Protein AF-A0A496Z6X9-F1 (afdb_monomer_lite)

Foldseek 3Di:
DPPPVVPQDPADFDAPVQQDLVLWDKDFDPCAPVDWDKDKDKAQAAWAAALPRRDIDGDIDIDIDTAHTTDTDVVSVVVSRVSRHRHHDDPVGVNVVVVVSCCVNGVD

Radius of gyration: 16.94 Å; chains: 1; bounding box: 40×27×52 Å

Sequence (108 aa):
MLPEDEYKVKYQAESPDIVDSAQLDPIDYHYAGRRDVDIVIRQPEFTSVCPMTGLPDFGRITIKYRPDKKIVELKSLKYYLMQYRNVGIYYEHVVNRILEDLVAALSP

Structure (mmCIF, N/CA/C/O backbone):
data_AF-A0A496Z6X9-F1
#
_entry.id   AF-A0A496Z6X9-F1
#
loop_
_atom_site.group_PDB
_atom_site.id
_atom_site.type_symbol
_atom_site.label_atom_id
_atom_site.label_alt_id
_atom_site.label_comp_id
_atom_site.label_asym_id
_atom_site.label_entity_id
_atom_site.label_seq_id
_atom_site.pdbx_PDB_ins_code
_atom_site.Cartn_x
_atom_site.Cartn_y
_atom_site.Cartn_z
_atom_site.occupancy
_a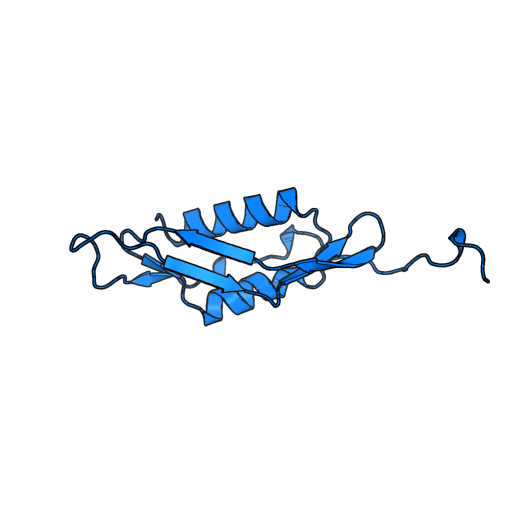tom_site.B_iso_or_equiv
_atom_site.auth_seq_id
_atom_site.auth_comp_id
_atom_site.auth_asym_id
_atom_site.auth_atom_id
_atom_site.pdbx_PDB_model_num
ATOM 1 N N . MET A 1 1 ? 22.832 15.975 -30.479 1.00 55.41 1 MET A N 1
ATOM 2 C CA . MET A 1 1 ? 21.749 15.324 -29.718 1.00 55.41 1 MET A CA 1
ATOM 3 C C . MET A 1 1 ? 21.786 13.865 -30.123 1.00 55.41 1 MET A C 1
ATOM 5 O O . MET A 1 1 ? 21.771 13.616 -31.322 1.00 55.41 1 MET A O 1
ATOM 9 N N . LEU A 1 2 ? 22.015 12.947 -29.182 1.00 55.56 2 LEU A N 1
ATOM 10 C CA . LEU A 1 2 ? 22.023 11.515 -29.498 1.00 55.56 2 LEU A CA 1
ATOM 11 C C . LEU A 1 2 ? 20.593 11.089 -29.885 1.00 55.56 2 LEU A C 1
ATOM 13 O O . LEU A 1 2 ? 19.647 11.686 -29.364 1.00 55.56 2 LEU A O 1
ATOM 17 N N . PRO A 1 3 ? 20.420 10.142 -30.820 1.00 64.19 3 PRO A N 1
ATOM 18 C CA . PRO A 1 3 ? 19.098 9.651 -31.203 1.00 64.19 3 PRO A CA 1
ATOM 19 C C . PRO A 1 3 ? 18.369 9.040 -29.993 1.00 64.19 3 PRO A C 1
ATOM 21 O O . PRO A 1 3 ? 18.985 8.361 -29.174 1.00 64.19 3 PRO A O 1
ATOM 24 N N . GLU A 1 4 ? 17.057 9.283 -29.877 1.00 58.88 4 GLU A N 1
ATOM 25 C CA . GLU A 1 4 ? 16.221 8.848 -28.737 1.00 58.88 4 GLU A CA 1
ATOM 26 C C . GLU A 1 4 ? 16.301 7.332 -28.463 1.00 58.88 4 GLU A C 1
ATOM 28 O O . GLU A 1 4 ? 16.181 6.902 -27.316 1.00 58.88 4 GLU A O 1
ATOM 33 N N . ASP A 1 5 ? 16.603 6.531 -29.488 1.00 58.53 5 ASP A N 1
ATOM 34 C CA . ASP A 1 5 ? 16.707 5.069 -29.418 1.00 58.53 5 ASP A CA 1
ATOM 35 C C . ASP A 1 5 ? 17.916 4.531 -28.621 1.00 58.53 5 ASP A C 1
ATOM 37 O O . ASP A 1 5 ? 17.977 3.331 -28.334 1.00 58.53 5 ASP A O 1
ATOM 41 N N . GLU A 1 6 ? 18.875 5.379 -28.228 1.00 59.53 6 GLU A N 1
ATOM 42 C CA . GLU A 1 6 ? 20.067 4.960 -27.470 1.00 59.53 6 GLU A CA 1
ATOM 43 C C . GLU A 1 6 ? 19.862 4.916 -25.942 1.00 59.53 6 GLU A C 1
ATOM 45 O O . GLU A 1 6 ? 20.641 4.278 -25.228 1.00 59.53 6 GLU A O 1
ATOM 50 N N . TYR A 1 7 ? 18.791 5.519 -25.414 1.00 65.94 7 TYR A N 1
ATOM 51 C CA . TYR A 1 7 ? 18.518 5.574 -23.971 1.00 65.94 7 TYR A CA 1
ATOM 52 C C . TYR A 1 7 ? 17.695 4.370 -23.484 1.00 65.94 7 TYR A C 1
ATOM 54 O O . TYR A 1 7 ? 16.626 4.522 -22.896 1.00 65.94 7 TYR A O 1
ATOM 62 N N . LYS A 1 8 ? 18.187 3.144 -23.701 1.00 67.88 8 LYS A N 1
ATOM 63 C CA . LYS A 1 8 ? 17.592 1.943 -23.084 1.00 67.88 8 LYS A CA 1
ATOM 64 C C . LYS A 1 8 ? 18.228 1.658 -21.731 1.00 67.88 8 LYS A C 1
ATOM 66 O O . LYS A 1 8 ? 19.369 1.198 -21.653 1.00 67.88 8 LYS A O 1
ATOM 71 N N . VAL A 1 9 ? 17.469 1.880 -20.661 1.00 71.44 9 VAL A N 1
ATOM 72 C CA . VAL A 1 9 ? 17.875 1.471 -19.315 1.00 71.44 9 VAL A CA 1
ATOM 73 C C . VAL A 1 9 ? 17.862 -0.057 -19.242 1.00 71.44 9 VAL A C 1
ATOM 75 O O . VAL A 1 9 ? 16.826 -0.697 -19.378 1.00 71.44 9 VAL A O 1
ATOM 78 N N . LYS A 1 10 ? 19.037 -0.661 -19.034 1.00 72.69 10 LYS A N 1
ATOM 79 C CA . LYS A 1 10 ? 19.212 -2.116 -18.874 1.00 72.69 10 LYS A CA 1
ATOM 80 C C . LYS A 1 10 ? 18.979 -2.553 -17.422 1.00 72.69 10 LYS A C 1
ATOM 82 O O . LYS A 1 10 ? 19.783 -3.295 -16.864 1.00 72.69 10 LYS A O 1
ATOM 87 N N . TYR A 1 11 ? 17.934 -2.032 -16.790 1.00 79.44 11 TYR A N 1
ATOM 88 C CA . TYR A 1 11 ? 17.574 -2.393 -15.424 1.00 79.44 11 TYR A CA 1
ATOM 89 C C . TYR A 1 11 ? 16.539 -3.518 -15.455 1.00 79.44 11 TYR A C 1
ATOM 91 O O . TYR A 1 11 ? 15.525 -3.406 -16.141 1.00 79.44 11 TYR A O 1
ATOM 99 N N . GLN A 1 12 ? 16.805 -4.610 -14.739 1.00 84.19 12 GLN A N 1
ATOM 100 C CA . GLN A 1 12 ? 15.824 -5.672 -14.532 1.00 84.19 12 GLN A CA 1
ATOM 101 C C . GLN A 1 12 ? 15.045 -5.375 -13.258 1.00 84.19 12 GLN A C 1
ATOM 103 O O . GLN A 1 12 ? 15.610 -5.401 -12.168 1.00 84.19 12 GLN A O 1
ATOM 108 N N . ALA A 1 13 ? 13.759 -5.083 -13.423 1.00 92.56 13 ALA A N 1
ATOM 109 C CA . ALA A 1 13 ? 12.857 -4.864 -12.309 1.00 92.56 13 ALA A CA 1
ATOM 110 C C . ALA A 1 13 ? 12.503 -6.186 -11.612 1.00 92.56 13 ALA A C 1
ATOM 112 O O . ALA A 1 13 ? 12.429 -7.240 -12.249 1.00 92.56 13 ALA A O 1
ATOM 113 N N . GLU A 1 14 ? 12.271 -6.118 -10.307 1.00 96.62 14 GLU A N 1
ATOM 114 C CA . GLU A 1 14 ? 11.838 -7.259 -9.504 1.00 96.62 14 GLU A CA 1
ATOM 115 C C . GLU A 1 14 ? 10.365 -7.588 -9.791 1.00 96.62 14 GLU A C 1
ATOM 117 O O . GLU A 1 14 ? 9.571 -6.706 -10.141 1.00 96.62 14 GLU A O 1
ATOM 122 N N . SER A 1 15 ? 9.993 -8.867 -9.654 1.00 96.25 15 SER A N 1
ATOM 123 C CA . SER A 1 15 ? 8.589 -9.280 -9.774 1.00 96.25 15 SER A CA 1
ATOM 124 C C . SER A 1 15 ? 7.766 -8.634 -8.660 1.00 96.25 15 SER A C 1
ATOM 126 O O . SER A 1 15 ? 8.236 -8.590 -7.524 1.00 96.25 15 SER A O 1
ATOM 128 N N . PRO A 1 16 ? 6.511 -8.228 -8.913 1.00 96.19 16 PRO A N 1
ATOM 129 C CA . PRO A 1 16 ? 5.586 -7.876 -7.847 1.00 96.19 16 PRO A CA 1
ATOM 130 C C . PRO A 1 16 ? 5.537 -8.918 -6.719 1.00 96.19 16 PRO A C 1
ATOM 132 O O . PRO A 1 16 ? 5.382 -8.542 -5.560 1.00 96.19 16 PRO A O 1
ATOM 135 N N . ASP A 1 17 ? 5.710 -10.204 -7.001 1.00 96.25 17 ASP A N 1
ATOM 136 C CA . ASP A 1 17 ? 5.571 -11.277 -6.005 1.00 96.25 17 ASP A CA 1
ATOM 137 C C . ASP A 1 17 ? 6.544 -11.176 -4.817 1.00 96.25 17 ASP A C 1
ATOM 139 O O . ASP A 1 17 ? 6.319 -11.820 -3.798 1.00 96.25 17 ASP A O 1
ATOM 143 N N . ILE A 1 18 ? 7.598 -10.352 -4.909 1.00 96.75 18 ILE A N 1
ATOM 144 C CA . ILE A 1 18 ? 8.519 -10.123 -3.788 1.00 96.75 18 ILE A CA 1
ATOM 145 C C . ILE A 1 18 ? 7.928 -9.257 -2.669 1.00 96.75 18 ILE A C 1
ATOM 147 O O . ILE A 1 18 ? 8.489 -9.226 -1.577 1.00 96.75 18 ILE A O 1
ATOM 151 N N . VAL A 1 19 ? 6.836 -8.527 -2.935 1.00 98.31 19 VAL A N 1
ATOM 152 C CA . VAL A 1 19 ? 6.214 -7.657 -1.930 1.00 98.31 19 VAL A CA 1
ATOM 153 C C . VAL A 1 19 ? 5.475 -8.517 -0.907 1.00 98.31 19 VAL A C 1
ATOM 155 O O . VAL A 1 19 ? 4.456 -9.139 -1.212 1.00 98.31 19 VAL A O 1
ATOM 158 N N . ASP A 1 20 ? 5.988 -8.502 0.317 1.00 98.19 20 ASP A N 1
ATOM 159 C CA . ASP A 1 20 ? 5.475 -9.210 1.479 1.00 98.19 20 ASP A CA 1
ATOM 160 C C . ASP A 1 20 ? 4.521 -8.318 2.283 1.00 98.19 20 ASP A C 1
ATOM 162 O O . ASP A 1 20 ? 4.943 -7.425 3.032 1.00 98.19 20 ASP A O 1
ATOM 166 N N . SER A 1 21 ? 3.219 -8.567 2.134 1.00 98.06 21 SER A N 1
ATOM 167 C CA . SER A 1 21 ? 2.178 -7.873 2.891 1.00 98.06 21 SER A CA 1
ATOM 168 C C . SER A 1 21 ? 2.064 -8.339 4.342 1.00 98.06 21 SER A C 1
ATOM 170 O O . SER A 1 21 ? 1.468 -7.623 5.145 1.00 98.06 21 SER A O 1
ATOM 172 N N . ALA A 1 22 ? 2.713 -9.444 4.736 1.00 97.75 22 ALA A N 1
ATOM 173 C CA . ALA A 1 22 ? 2.776 -9.861 6.139 1.00 97.75 22 ALA A CA 1
ATOM 174 C C . ALA A 1 22 ? 3.589 -8.886 7.010 1.00 97.75 22 ALA A C 1
ATOM 176 O O . ALA A 1 22 ? 3.498 -8.937 8.235 1.00 97.75 22 ALA A O 1
ATOM 177 N N . GLN A 1 23 ? 4.354 -7.974 6.396 1.00 97.06 23 GLN A N 1
ATOM 178 C CA . GLN A 1 23 ? 5.001 -6.873 7.109 1.00 97.06 23 GLN A CA 1
ATOM 179 C C . GLN A 1 23 ? 4.027 -5.802 7.600 1.00 97.06 23 GLN A C 1
ATOM 181 O O . GLN A 1 23 ? 4.427 -5.010 8.449 1.00 97.06 23 GLN A O 1
ATOM 186 N N . LEU A 1 24 ? 2.798 -5.730 7.073 1.00 98.56 24 LEU A N 1
ATOM 187 C CA . LEU A 1 24 ? 1.783 -4.815 7.591 1.00 98.56 24 LEU A CA 1
ATOM 188 C C . LEU A 1 24 ? 1.403 -5.253 9.006 1.00 98.56 24 LEU A C 1
ATOM 190 O O . LEU A 1 24 ? 0.901 -6.356 9.204 1.00 98.56 24 LEU A O 1
ATOM 194 N N . ASP A 1 25 ? 1.621 -4.366 9.974 1.00 98.31 25 ASP A N 1
ATOM 195 C CA . ASP A 1 25 ? 1.340 -4.615 11.385 1.00 98.31 25 ASP A CA 1
ATOM 196 C C . ASP A 1 25 ? 0.058 -3.869 11.789 1.00 98.31 25 ASP A C 1
ATOM 198 O O . ASP A 1 25 ? 0.063 -2.635 11.916 1.00 98.31 25 ASP A O 1
ATOM 202 N N . PRO A 1 26 ? -1.083 -4.569 11.908 1.00 98.25 26 PRO A N 1
ATOM 203 C CA . PRO A 1 26 ? -2.333 -3.949 12.293 1.00 98.25 26 PRO A CA 1
ATOM 204 C C . PRO A 1 26 ? -2.443 -3.885 13.824 1.00 98.25 26 PRO A C 1
ATOM 206 O O . PRO A 1 26 ? -2.405 -4.906 14.510 1.00 98.25 26 PRO A O 1
ATOM 209 N N . ILE A 1 27 ? -2.657 -2.685 14.361 1.00 98.31 27 ILE A N 1
ATOM 210 C CA . ILE A 1 27 ? -2.771 -2.431 15.805 1.00 98.31 27 ILE A CA 1
ATOM 211 C C . ILE A 1 27 ? -4.207 -2.075 16.197 1.00 98.31 27 ILE A C 1
ATOM 213 O O . ILE A 1 27 ? -4.996 -1.611 15.371 1.00 98.31 27 ILE A O 1
ATOM 217 N N . ASP A 1 28 ? -4.548 -2.269 17.470 1.00 98.19 28 ASP A N 1
ATOM 218 C CA . ASP A 1 28 ? -5.905 -2.048 17.973 1.00 98.19 28 ASP A CA 1
ATOM 219 C C . ASP A 1 28 ? -6.354 -0.581 17.864 1.00 98.19 28 ASP A C 1
ATOM 221 O O . ASP A 1 28 ? -5.673 0.355 18.295 1.00 98.19 28 ASP A O 1
ATOM 225 N N . TYR A 1 29 ? -7.569 -0.375 17.354 1.00 98.00 29 TYR A N 1
ATOM 226 C CA . TYR A 1 29 ? -8.230 0.923 17.351 1.00 98.00 29 TYR A CA 1
ATOM 227 C C . TYR A 1 29 ? -9.033 1.132 18.641 1.00 98.00 29 TYR A C 1
ATOM 229 O O . TYR A 1 29 ? -10.176 0.700 18.780 1.00 98.00 29 TYR A O 1
ATOM 237 N N . HIS A 1 30 ? -8.464 1.866 19.598 1.00 97.19 30 HIS A N 1
ATOM 238 C CA . HIS A 1 30 ? -9.061 2.063 20.930 1.00 97.19 30 HIS A CA 1
ATOM 239 C C . HIS A 1 30 ? -10.424 2.788 20.966 1.00 97.19 30 HIS A C 1
ATOM 241 O O . HIS A 1 30 ? -11.067 2.836 22.019 1.00 97.19 30 HIS A O 1
ATOM 247 N N . TYR A 1 31 ? -10.873 3.371 19.852 1.00 97.12 31 TYR A N 1
ATOM 248 C CA . TYR A 1 31 ? -12.162 4.065 19.753 1.00 97.12 31 TYR A CA 1
ATOM 249 C C . TYR A 1 31 ? -13.196 3.307 18.907 1.00 97.12 31 TYR A C 1
ATOM 251 O O . TYR A 1 31 ? -14.241 3.884 18.596 1.00 97.12 31 TYR A O 1
ATOM 259 N N . ALA A 1 32 ? -12.943 2.032 18.583 1.00 95.81 32 ALA A N 1
ATOM 260 C CA . ALA A 1 32 ? -13.873 1.170 17.856 1.00 95.81 32 ALA A CA 1
ATOM 261 C C . ALA A 1 32 ? -15.286 1.221 18.469 1.00 95.81 32 ALA A C 1
ATOM 263 O O . ALA A 1 32 ? -15.458 1.157 19.691 1.00 95.81 32 ALA A O 1
ATOM 264 N N . GLY A 1 33 ? -16.299 1.408 17.618 1.00 94.44 33 GLY A N 1
ATOM 265 C CA . GLY A 1 33 ? -17.709 1.509 18.014 1.00 94.44 33 GLY A CA 1
ATOM 266 C C . GLY A 1 33 ? -18.108 2.781 18.778 1.00 94.44 33 GLY A C 1
ATOM 267 O O . GLY A 1 33 ? -19.273 2.918 19.144 1.00 94.44 33 GLY A O 1
ATOM 268 N N . ARG A 1 34 ? -17.187 3.724 19.040 1.00 96.44 34 ARG A N 1
ATOM 269 C CA . ARG A 1 34 ? -17.511 4.983 19.746 1.00 96.44 34 ARG A CA 1
ATOM 270 C C . ARG A 1 34 ? -17.935 6.110 18.807 1.00 96.44 34 ARG A C 1
ATOM 272 O O . ARG A 1 34 ? -18.723 6.956 19.222 1.00 96.44 34 ARG A O 1
ATOM 279 N N . ARG A 1 35 ? -17.355 6.179 17.604 1.00 94.44 35 ARG A N 1
ATOM 280 C CA . ARG A 1 35 ? -17.666 7.159 16.546 1.00 94.44 35 ARG A CA 1
ATOM 281 C C . ARG A 1 35 ? -16.965 6.774 15.242 1.00 94.44 35 ARG A C 1
ATOM 283 O O . ARG A 1 35 ? -15.890 6.182 15.297 1.00 94.44 35 ARG A O 1
ATOM 290 N N . ASP A 1 36 ? -17.497 7.242 14.120 1.00 94.19 36 ASP A N 1
ATOM 291 C CA . ASP A 1 36 ? -16.833 7.123 12.823 1.00 94.19 36 ASP A CA 1
ATOM 292 C C . ASP A 1 36 ? -15.837 8.268 12.614 1.00 94.19 36 ASP A C 1
ATOM 294 O O . ASP A 1 36 ? -16.145 9.438 12.866 1.00 94.19 36 ASP A O 1
ATOM 298 N N . VAL A 1 37 ? -14.637 7.939 12.131 1.00 97.12 37 VAL A N 1
ATOM 299 C CA . VAL A 1 37 ? -13.625 8.918 11.709 1.00 97.12 37 VAL A CA 1
ATOM 300 C C . VAL A 1 37 ? -13.023 8.519 10.369 1.00 97.12 37 VAL A C 1
ATOM 302 O O . VAL A 1 37 ? -12.792 7.341 10.111 1.00 97.12 37 VAL A O 1
ATOM 305 N N . ASP A 1 38 ? -12.717 9.511 9.534 1.00 97.88 38 ASP A N 1
ATOM 306 C CA . ASP A 1 38 ? -11.906 9.309 8.334 1.00 97.88 38 ASP A CA 1
ATOM 307 C C . ASP A 1 38 ? -10.423 9.456 8.704 1.00 97.88 38 ASP A C 1
ATOM 309 O O . ASP A 1 38 ? -9.983 10.535 9.110 1.00 97.88 38 ASP A O 1
ATOM 313 N N . ILE A 1 39 ? -9.634 8.398 8.518 1.00 98.00 39 ILE A N 1
ATOM 314 C CA . ILE A 1 39 ? -8.172 8.464 8.589 1.00 98.00 39 ILE A CA 1
ATOM 315 C C . ILE A 1 39 ? -7.639 8.718 7.179 1.00 98.00 39 ILE A C 1
ATOM 317 O O . ILE A 1 39 ? -7.981 8.004 6.237 1.00 98.00 39 ILE A O 1
ATOM 321 N N . VAL A 1 40 ? -6.788 9.739 7.032 1.00 98.62 40 VAL A N 1
ATOM 322 C CA . VAL A 1 40 ? -6.118 10.070 5.765 1.00 98.62 40 VAL A CA 1
ATOM 323 C C . VAL A 1 40 ? -4.609 10.065 5.968 1.00 98.62 40 VAL A C 1
ATOM 325 O O . VAL A 1 40 ? -4.061 10.954 6.620 1.00 98.62 40 VAL A O 1
ATOM 328 N N . ILE A 1 41 ? -3.935 9.096 5.355 1.00 98.44 41 ILE A N 1
ATOM 329 C CA . ILE A 1 41 ? -2.475 8.973 5.343 1.00 98.44 41 ILE A CA 1
ATOM 330 C C . ILE A 1 41 ? -1.980 9.393 3.960 1.00 98.44 41 ILE A C 1
ATOM 332 O O . ILE A 1 41 ? -2.481 8.925 2.937 1.00 98.44 41 ILE A O 1
ATOM 336 N N . ARG A 1 42 ? -0.996 10.293 3.918 1.00 98.31 42 ARG A N 1
ATOM 337 C CA . ARG A 1 42 ? -0.357 10.746 2.676 1.00 98.31 42 ARG A CA 1
ATOM 338 C C . ARG A 1 42 ? 1.098 10.320 2.698 1.00 98.31 42 ARG A C 1
ATOM 340 O O . ARG A 1 42 ? 1.830 10.777 3.568 1.00 98.31 42 ARG A O 1
ATOM 347 N N . GLN A 1 43 ? 1.496 9.499 1.731 1.00 97.38 43 GLN A N 1
ATOM 348 C CA . GLN A 1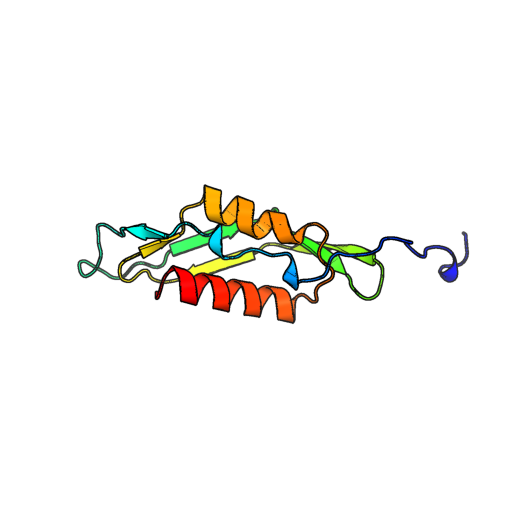 43 ? 2.863 9.021 1.593 1.00 97.38 43 GLN A CA 1
ATOM 349 C C . GLN A 1 43 ? 3.483 9.545 0.288 1.00 97.38 43 GLN A C 1
ATOM 351 O O . GLN A 1 43 ? 3.206 9.002 -0.783 1.00 97.38 43 GLN A O 1
ATOM 356 N N . PRO A 1 44 ? 4.252 10.654 0.347 1.00 97.31 44 PRO A N 1
ATOM 357 C CA . PRO A 1 44 ? 4.808 11.315 -0.837 1.00 97.31 44 PRO A CA 1
ATOM 358 C C . PRO A 1 44 ? 6.078 10.648 -1.379 1.00 97.31 44 PRO A C 1
ATOM 360 O O . PRO A 1 44 ? 6.582 11.072 -2.409 1.00 97.31 44 PRO A O 1
ATOM 363 N N . GLU A 1 45 ? 6.598 9.634 -0.688 1.00 96.50 45 GLU A N 1
ATOM 364 C CA . GLU A 1 45 ? 7.880 8.981 -0.9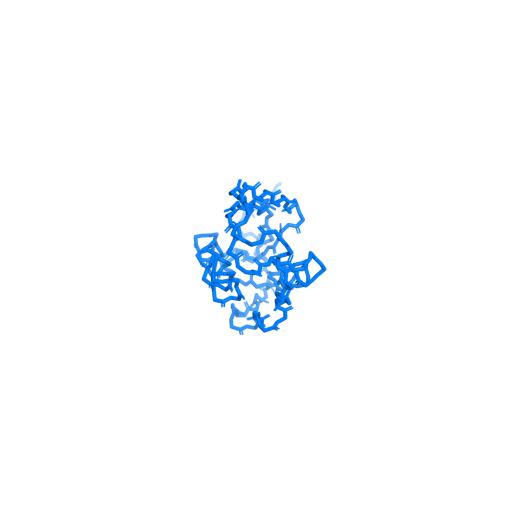86 1.00 96.50 45 GLU A CA 1
ATOM 365 C C . GLU A 1 45 ? 7.715 7.659 -1.765 1.00 96.50 45 GLU A C 1
ATOM 367 O O . GLU A 1 45 ? 8.616 6.823 -1.747 1.00 96.50 45 GLU A O 1
ATOM 372 N N . PHE A 1 46 ? 6.568 7.422 -2.413 1.00 98.19 46 PHE A N 1
ATOM 373 C CA . PHE A 1 46 ? 6.352 6.179 -3.157 1.00 98.19 46 PHE A CA 1
ATOM 374 C C . PHE A 1 46 ? 7.108 6.190 -4.490 1.00 98.19 46 PHE A C 1
ATOM 376 O O . PHE A 1 46 ? 7.089 7.178 -5.230 1.00 98.19 46 PHE A O 1
ATOM 383 N N . THR A 1 47 ? 7.738 5.063 -4.814 1.00 98.19 47 THR A N 1
ATOM 384 C CA . THR A 1 47 ? 8.411 4.849 -6.093 1.00 98.19 47 THR A CA 1
ATOM 385 C C . THR A 1 47 ? 8.376 3.373 -6.480 1.00 98.19 47 THR A C 1
ATOM 387 O O . THR A 1 47 ? 8.351 2.504 -5.607 1.00 98.19 47 THR A O 1
ATOM 390 N N . SER A 1 48 ? 8.363 3.116 -7.783 1.00 97.88 48 SER A N 1
ATOM 391 C CA . SER A 1 48 ? 8.433 1.792 -8.402 1.00 97.88 48 SER A CA 1
ATOM 392 C C . SER A 1 48 ? 9.214 1.868 -9.713 1.00 97.88 48 SER A C 1
ATOM 394 O O . SER A 1 48 ? 9.818 2.896 -10.019 1.00 97.88 48 SER A O 1
ATOM 396 N N . VAL A 1 49 ? 9.220 0.793 -10.498 1.00 97.25 49 VAL A N 1
ATOM 397 C CA . VAL A 1 49 ? 9.873 0.752 -11.809 1.00 97.25 49 VAL A CA 1
ATOM 398 C C . VAL A 1 49 ? 8.837 0.500 -12.896 1.00 97.25 49 VAL A C 1
ATOM 400 O O . VAL A 1 49 ? 8.004 -0.400 -12.780 1.00 97.25 49 VAL A O 1
ATOM 403 N N . CYS A 1 50 ? 8.917 1.267 -13.982 1.00 93.94 50 CYS A N 1
ATOM 404 C CA . CYS A 1 50 ? 8.069 1.077 -15.148 1.00 93.94 50 CYS A CA 1
ATOM 405 C C . CYS A 1 50 ? 8.453 -0.234 -15.864 1.00 93.94 50 CYS A C 1
ATOM 407 O O . CYS A 1 50 ? 9.585 -0.343 -16.352 1.00 93.94 50 CYS A O 1
ATOM 409 N N . PRO A 1 51 ? 7.533 -1.211 -16.019 1.00 91.81 51 PRO A N 1
ATOM 410 C CA . PRO A 1 51 ? 7.833 -2.486 -16.681 1.00 91.81 51 PRO A CA 1
ATOM 411 C C . PRO A 1 51 ? 8.288 -2.349 -18.139 1.00 91.81 51 PRO A C 1
ATOM 413 O O . PRO A 1 51 ? 8.999 -3.209 -18.650 1.00 91.81 51 PRO A O 1
ATOM 416 N N . MET A 1 52 ? 7.859 -1.280 -18.820 1.00 89.69 52 MET A N 1
ATOM 417 C CA . MET A 1 52 ? 8.098 -1.081 -20.252 1.00 89.69 52 MET A CA 1
ATOM 418 C C . MET A 1 52 ? 9.452 -0.440 -20.551 1.00 89.69 52 MET A C 1
ATOM 420 O O . MET A 1 52 ? 10.076 -0.756 -21.562 1.00 89.69 52 MET A O 1
ATOM 424 N N . THR A 1 53 ? 9.891 0.488 -19.700 1.00 89.50 53 THR A N 1
ATOM 425 C CA . THR A 1 53 ? 11.069 1.331 -19.961 1.00 89.50 53 THR A CA 1
ATOM 426 C C . THR A 1 53 ? 12.226 1.062 -19.004 1.00 89.50 53 THR A C 1
ATOM 428 O O . THR A 1 53 ? 13.355 1.449 -19.304 1.00 89.50 53 THR A O 1
ATOM 431 N N . GLY A 1 54 ? 11.970 0.426 -17.854 1.00 90.25 54 GLY A N 1
ATOM 432 C CA . GLY A 1 54 ? 12.956 0.248 -16.785 1.00 90.25 54 GLY A CA 1
ATOM 433 C C . GLY A 1 54 ? 13.310 1.543 -16.045 1.00 90.25 54 GLY A C 1
ATOM 434 O O . GLY A 1 54 ? 14.257 1.556 -15.261 1.00 90.25 54 GLY A O 1
ATOM 435 N N . LEU A 1 55 ? 12.585 2.637 -16.300 1.00 92.88 55 LEU A N 1
ATOM 436 C CA . LEU A 1 55 ? 12.762 3.913 -15.609 1.00 92.88 55 LEU A CA 1
ATOM 437 C C . LEU A 1 55 ? 12.012 3.925 -14.270 1.00 92.88 55 LEU A C 1
ATOM 439 O O . LEU A 1 55 ? 11.005 3.227 -14.127 1.00 92.88 55 LEU A O 1
ATOM 443 N N . PRO A 1 56 ? 12.478 4.720 -13.292 1.00 95.25 56 PRO A N 1
ATOM 444 C CA . PRO A 1 56 ? 11.774 4.884 -12.034 1.00 95.25 56 PRO A CA 1
ATOM 445 C C . PRO A 1 56 ? 10.485 5.682 -12.226 1.00 95.25 56 PRO A C 1
ATOM 447 O O . PRO A 1 56 ? 10.461 6.734 -12.865 1.00 95.25 56 PRO A O 1
ATOM 450 N N . ASP A 1 57 ? 9.445 5.189 -11.582 1.00 96.44 57 ASP A N 1
ATOM 451 C CA . ASP A 1 57 ? 8.149 5.817 -11.430 1.00 96.44 57 ASP A CA 1
ATOM 452 C C . ASP A 1 57 ? 8.068 6.458 -10.040 1.00 96.44 57 ASP A C 1
ATOM 454 O O . ASP A 1 57 ? 8.504 5.872 -9.045 1.00 96.44 57 ASP A O 1
ATOM 458 N N . PHE A 1 58 ? 7.518 7.670 -9.949 1.00 97.56 58 PHE A N 1
ATOM 459 C CA . PHE A 1 58 ? 7.346 8.396 -8.688 1.00 97.56 58 PHE A CA 1
ATOM 460 C C . PHE A 1 58 ? 5.886 8.778 -8.501 1.00 97.56 58 PHE A C 1
ATOM 462 O O . PHE A 1 58 ? 5.239 9.296 -9.412 1.00 97.56 58 PHE A O 1
ATOM 469 N N . GLY A 1 59 ? 5.376 8.580 -7.289 1.00 95.50 59 GLY A N 1
ATOM 470 C CA . GLY A 1 59 ? 3.984 8.855 -6.978 1.00 95.50 59 GLY A CA 1
ATOM 471 C C . GLY A 1 59 ? 3.764 9.225 -5.521 1.00 95.50 59 GLY A C 1
ATOM 472 O O . GLY A 1 59 ? 4.626 9.073 -4.658 1.00 95.50 59 GLY A O 1
ATOM 473 N N . ARG A 1 60 ? 2.554 9.704 -5.239 1.00 97.44 60 ARG A N 1
ATOM 474 C CA . ARG A 1 60 ? 2.071 9.907 -3.874 1.00 97.44 60 ARG A CA 1
ATOM 475 C C . ARG A 1 60 ? 0.913 8.961 -3.616 1.00 97.44 60 ARG A C 1
ATOM 477 O O . ARG A 1 60 ? -0.167 9.154 -4.173 1.00 97.44 60 ARG A O 1
ATOM 484 N N . ILE A 1 61 ? 1.105 8.018 -2.703 1.00 98.19 61 ILE A N 1
ATOM 485 C CA . ILE A 1 61 ? 0.029 7.145 -2.234 1.00 98.19 61 ILE A CA 1
ATOM 486 C C . ILE A 1 61 ? -0.787 7.904 -1.186 1.00 98.19 61 ILE A C 1
ATOM 488 O O . ILE A 1 61 ? -0.250 8.432 -0.212 1.00 98.19 61 ILE A O 1
ATOM 492 N N . THR A 1 62 ? -2.097 8.004 -1.405 1.00 98.56 62 THR A N 1
ATOM 493 C CA . THR A 1 62 ? -3.040 8.548 -0.420 1.00 98.56 62 THR A CA 1
ATOM 494 C C . THR A 1 62 ? -3.983 7.436 -0.003 1.00 98.56 62 THR A C 1
ATOM 496 O O . THR A 1 62 ? -4.771 6.967 -0.817 1.00 98.56 62 THR A O 1
ATOM 499 N N . ILE A 1 63 ? -3.907 7.032 1.262 1.00 98.62 63 ILE A N 1
ATOM 500 C CA . ILE A 1 63 ? -4.782 6.015 1.842 1.00 98.62 63 ILE A CA 1
ATOM 501 C C . ILE A 1 63 ? -5.839 6.747 2.656 1.00 98.62 63 ILE A C 1
ATOM 503 O O . ILE A 1 63 ? -5.513 7.502 3.576 1.00 98.62 63 ILE A O 1
ATOM 507 N N . LYS A 1 64 ? -7.104 6.534 2.304 1.00 98.56 64 LYS A N 1
ATOM 508 C CA . LYS A 1 64 ? -8.254 7.039 3.047 1.00 98.56 64 LYS A CA 1
ATOM 509 C C . LYS A 1 64 ? -9.131 5.859 3.440 1.00 98.56 64 LYS A C 1
ATOM 511 O O . LYS A 1 64 ? -9.603 5.148 2.562 1.00 98.56 64 LYS A O 1
ATOM 516 N N . TYR A 1 65 ? -9.360 5.682 4.735 1.00 98.38 65 TYR A N 1
ATOM 517 C CA . TYR A 1 65 ? -10.208 4.611 5.256 1.00 98.38 65 TYR A CA 1
ATOM 518 C C . TYR A 1 65 ? -10.899 5.038 6.553 1.00 98.38 65 TYR A C 1
ATOM 520 O O . TYR A 1 65 ? -10.502 6.023 7.184 1.00 98.38 65 TYR A O 1
ATOM 528 N N . ARG A 1 66 ? -11.942 4.301 6.933 1.00 98.00 66 ARG A N 1
ATOM 529 C CA . ARG A 1 66 ? -12.523 4.341 8.278 1.00 98.00 66 ARG A CA 1
ATOM 530 C C . ARG A 1 66 ? -12.101 3.061 8.992 1.00 98.00 66 ARG A C 1
ATOM 532 O O . ARG A 1 66 ? -12.194 2.018 8.365 1.00 98.00 66 ARG A O 1
ATOM 539 N N . PRO A 1 67 ? -11.579 3.115 10.220 1.00 97.88 67 PRO A N 1
ATOM 540 C CA . PRO A 1 67 ? -11.220 1.902 10.945 1.00 97.88 67 PRO A CA 1
ATOM 541 C C . PRO A 1 67 ? -12.449 1.240 11.586 1.00 97.88 67 PRO A C 1
ATOM 543 O O . PRO A 1 67 ? -13.263 1.940 12.188 1.00 97.88 67 PRO A O 1
ATOM 546 N N . ASP A 1 68 ? -12.522 -0.095 11.553 1.00 96.94 68 ASP A N 1
ATOM 547 C CA . ASP A 1 68 ? -13.367 -0.886 12.463 1.00 96.94 68 ASP A CA 1
ATOM 548 C C . ASP A 1 68 ? -12.615 -1.143 13.783 1.00 96.94 68 ASP A C 1
ATOM 550 O O . ASP A 1 68 ? -12.593 -0.299 14.682 1.00 96.94 68 ASP A O 1
ATOM 554 N N . LYS A 1 69 ? -11.931 -2.289 13.900 1.00 97.81 69 LYS A N 1
ATOM 555 C CA . LYS A 1 69 ? -11.200 -2.691 15.117 1.00 97.81 69 LYS A CA 1
ATOM 556 C C . LYS A 1 69 ? -9.706 -2.431 15.056 1.00 97.81 69 LYS A C 1
ATOM 558 O O . LYS A 1 69 ? -9.066 -2.422 16.105 1.00 97.81 69 LYS A O 1
ATOM 563 N N . LYS A 1 70 ? -9.148 -2.243 13.860 1.00 98.25 70 LYS A N 1
ATOM 564 C CA . LYS A 1 70 ? -7.706 -2.107 13.649 1.00 98.25 70 LYS A CA 1
ATOM 565 C C . LYS A 1 70 ? -7.361 -0.868 12.833 1.00 98.25 70 LYS A C 1
ATOM 567 O O . LYS A 1 70 ? -8.136 -0.417 11.992 1.00 98.25 70 LYS A O 1
ATOM 572 N N . ILE A 1 71 ? -6.167 -0.343 13.076 1.00 98.50 71 ILE A N 1
ATOM 573 C CA . ILE A 1 71 ? -5.505 0.677 12.260 1.00 98.50 71 ILE A CA 1
ATOM 574 C C . ILE A 1 71 ? -4.138 0.156 11.820 1.00 98.50 71 ILE A C 1
ATOM 576 O O . ILE A 1 71 ? -3.541 -0.689 12.481 1.00 98.50 71 ILE A O 1
ATOM 580 N N . VAL A 1 72 ? -3.633 0.669 10.701 1.00 98.44 72 VAL A N 1
ATOM 581 C CA . VAL A 1 72 ? -2.283 0.330 10.234 1.00 98.44 72 VAL A CA 1
ATOM 582 C C . VAL A 1 72 ? -1.221 1.064 11.053 1.00 98.44 72 VAL A C 1
ATOM 584 O O . VAL A 1 72 ? -1.313 2.281 11.247 1.00 98.44 72 VAL A O 1
ATOM 587 N N . GLU A 1 73 ? -0.194 0.350 11.509 1.00 98.56 73 GLU A N 1
ATOM 588 C CA . GLU A 1 73 ? 0.984 0.958 12.128 1.00 98.56 73 GLU A CA 1
ATOM 589 C C . GLU A 1 73 ? 1.852 1.641 11.050 1.00 98.56 73 GLU A C 1
ATOM 591 O O . GLU A 1 73 ? 2.162 1.065 10.004 1.00 98.56 73 GLU A O 1
ATOM 596 N N . LEU A 1 74 ? 2.220 2.910 11.261 1.00 98.25 74 LEU A N 1
ATOM 597 C CA . LEU A 1 74 ? 2.797 3.752 10.205 1.00 98.25 74 LEU A CA 1
ATOM 598 C C . LEU A 1 74 ? 4.213 3.342 9.781 1.00 98.25 74 LEU A C 1
ATOM 600 O O . LEU A 1 74 ? 4.572 3.546 8.617 1.00 98.25 74 LEU A O 1
ATOM 604 N N . LYS A 1 75 ? 5.028 2.786 10.685 1.00 98.06 75 LYS A N 1
ATOM 605 C CA . LYS A 1 75 ? 6.351 2.261 10.334 1.00 98.06 75 LYS A CA 1
ATOM 606 C C . LYS A 1 75 ? 6.191 1.043 9.424 1.00 98.06 75 LYS A C 1
ATOM 608 O O . LYS A 1 75 ? 6.791 1.034 8.355 1.00 98.06 75 LYS A O 1
ATOM 613 N N . SER A 1 76 ? 5.348 0.081 9.779 1.00 98.62 76 SER A N 1
ATOM 614 C CA . SER A 1 76 ? 5.047 -1.122 9.001 1.00 98.62 76 SER A CA 1
ATOM 615 C C . SER A 1 76 ? 4.566 -0.768 7.591 1.00 98.62 76 SER A C 1
ATOM 617 O O . SER A 1 76 ? 5.121 -1.255 6.609 1.00 98.62 76 SER A O 1
ATOM 619 N N . LEU A 1 77 ? 3.661 0.214 7.476 1.00 98.56 77 LEU A N 1
ATOM 620 C CA . LEU A 1 77 ? 3.203 0.752 6.196 1.00 98.56 77 LEU A CA 1
ATOM 621 C C . LEU A 1 77 ? 4.351 1.343 5.373 1.00 98.56 77 LEU A C 1
ATOM 623 O O . LEU A 1 77 ? 4.407 1.146 4.161 1.00 98.56 77 LEU A O 1
ATOM 627 N N . LYS A 1 78 ? 5.274 2.076 6.009 1.00 98.06 78 LYS A N 1
ATOM 628 C CA . LYS A 1 78 ? 6.447 2.626 5.321 1.00 98.06 78 LYS A CA 1
ATOM 629 C C . LYS A 1 78 ? 7.337 1.509 4.775 1.00 98.06 78 LYS A C 1
ATOM 631 O O . LYS A 1 78 ? 7.721 1.582 3.613 1.00 98.06 78 LYS A O 1
ATOM 636 N N . TYR A 1 79 ? 7.640 0.491 5.580 1.00 98.25 79 TYR A N 1
ATOM 637 C CA . TYR A 1 79 ? 8.456 -0.644 5.139 1.00 98.25 79 TYR A CA 1
ATOM 638 C C . TYR A 1 79 ? 7.773 -1.429 4.017 1.00 98.25 79 TYR A C 1
ATOM 640 O O . TYR A 1 79 ? 8.420 -1.684 3.008 1.00 98.25 79 TYR A O 1
ATOM 648 N N . TYR A 1 80 ? 6.469 -1.695 4.126 1.00 98.62 80 TYR A N 1
ATOM 649 C CA . TYR A 1 80 ? 5.664 -2.301 3.065 1.00 98.62 80 TYR A CA 1
ATOM 650 C C . TYR A 1 80 ? 5.748 -1.515 1.745 1.00 98.62 80 TYR A C 1
ATOM 652 O O . TYR A 1 80 ? 6.109 -2.072 0.710 1.00 98.62 80 TYR A O 1
ATOM 660 N N . LEU A 1 81 ? 5.511 -0.198 1.771 1.00 98.44 81 LEU A N 1
ATOM 661 C CA . LEU A 1 81 ? 5.577 0.637 0.563 1.00 98.44 81 LEU A CA 1
ATOM 662 C C . LEU A 1 81 ? 6.996 0.731 -0.021 1.00 98.44 81 LEU A C 1
ATOM 664 O O . LEU A 1 81 ? 7.149 0.853 -1.234 1.00 98.44 81 LEU A O 1
ATOM 668 N N . MET A 1 82 ? 8.040 0.654 0.810 1.00 97.62 82 MET A N 1
ATOM 669 C CA . MET A 1 82 ? 9.433 0.666 0.348 1.00 97.62 82 MET A CA 1
ATOM 670 C C . MET A 1 82 ? 9.815 -0.582 -0.459 1.00 97.62 82 MET A C 1
ATOM 672 O O . MET A 1 82 ? 10.741 -0.494 -1.266 1.00 97.62 82 MET A O 1
ATOM 676 N N . GLN A 1 83 ? 9.110 -1.708 -0.294 1.00 98.44 83 GLN A N 1
ATOM 677 C CA . GLN A 1 83 ? 9.368 -2.932 -1.065 1.00 98.44 83 GLN A CA 1
ATOM 678 C C . GLN A 1 83 ? 9.115 -2.738 -2.569 1.00 98.44 83 GLN A C 1
ATOM 680 O O . GLN A 1 83 ? 9.746 -3.393 -3.388 1.00 98.44 83 GLN A O 1
ATOM 685 N N . TYR A 1 84 ? 8.263 -1.781 -2.952 1.00 98.38 84 TYR A N 1
ATOM 686 C CA . TYR A 1 84 ? 7.954 -1.489 -4.354 1.00 98.38 84 TYR A CA 1
ATOM 687 C C . TYR A 1 84 ? 9.089 -0.797 -5.116 1.00 98.38 84 TYR A C 1
ATOM 689 O O . TYR A 1 84 ? 9.037 -0.739 -6.342 1.00 98.38 84 TYR A O 1
ATOM 697 N N . ARG A 1 85 ? 10.123 -0.293 -4.426 1.00 97.50 85 ARG A N 1
ATOM 698 C CA . ARG A 1 85 ? 11.153 0.595 -4.994 1.00 97.50 85 ARG A CA 1
ATOM 699 C C . ARG A 1 85 ? 11.791 0.080 -6.285 1.00 97.50 85 ARG A C 1
ATOM 701 O O . ARG A 1 85 ? 12.085 0.873 -7.172 1.00 97.50 85 ARG A O 1
ATOM 708 N N . ASN A 1 86 ? 12.023 -1.224 -6.356 1.00 97.25 86 ASN A N 1
ATOM 709 C CA . ASN A 1 86 ? 12.683 -1.898 -7.474 1.00 97.25 86 ASN A CA 1
ATOM 710 C C . ASN A 1 86 ? 11.720 -2.795 -8.270 1.00 97.25 86 ASN A C 1
ATOM 712 O O . ASN A 1 86 ? 12.134 -3.476 -9.208 1.00 97.25 86 ASN A O 1
ATOM 716 N N . VAL A 1 87 ? 10.438 -2.804 -7.901 1.00 98.12 87 VAL A N 1
ATOM 717 C CA . VAL A 1 87 ? 9.419 -3.681 -8.473 1.00 98.12 87 VAL A CA 1
ATOM 718 C C . VAL A 1 87 ? 8.898 -3.102 -9.780 1.00 98.12 87 VAL A C 1
ATOM 720 O O . VAL A 1 87 ? 8.503 -1.936 -9.850 1.00 98.12 87 VAL A O 1
ATOM 723 N N . GLY A 1 88 ? 8.858 -3.950 -10.806 1.00 97.56 88 GLY A N 1
ATOM 724 C CA . GLY A 1 88 ? 8.280 -3.640 -12.107 1.00 97.56 88 GLY A CA 1
ATOM 725 C C . GLY A 1 88 ? 6.767 -3.771 -12.056 1.00 97.56 88 GLY A C 1
ATOM 726 O O . GLY A 1 88 ? 6.250 -4.887 -12.110 1.00 97.56 88 GLY A O 1
ATOM 727 N N . ILE A 1 89 ? 6.037 -2.660 -11.964 1.00 97.69 89 ILE A N 1
ATOM 728 C CA . ILE A 1 89 ? 4.580 -2.710 -11.793 1.00 97.69 89 ILE A CA 1
ATOM 729 C C . ILE A 1 89 ? 3.872 -1.479 -12.370 1.00 97.69 89 ILE A C 1
ATOM 731 O O . ILE A 1 89 ? 4.336 -0.353 -12.232 1.00 97.69 89 ILE A O 1
ATOM 735 N N . TYR A 1 90 ? 2.724 -1.703 -13.014 1.00 96.81 90 TYR A N 1
ATOM 736 C CA . TYR A 1 90 ? 1.839 -0.635 -13.488 1.00 96.81 90 TYR A CA 1
ATOM 737 C C . TYR A 1 90 ? 1.105 0.037 -12.322 1.00 96.81 90 TYR A C 1
ATOM 739 O O . TYR A 1 90 ? 0.719 -0.640 -11.365 1.00 96.81 90 TYR A O 1
ATOM 747 N N . TYR A 1 91 ? 0.841 1.343 -12.409 1.00 96.44 91 TYR A N 1
ATOM 748 C CA . TYR A 1 91 ? 0.155 2.082 -11.342 1.00 96.44 91 TYR A CA 1
ATOM 749 C C . TYR A 1 91 ? -1.222 1.511 -11.002 1.00 96.44 91 TYR A C 1
ATOM 751 O O . TYR A 1 91 ? -1.585 1.428 -9.830 1.00 96.44 91 TYR A O 1
ATOM 75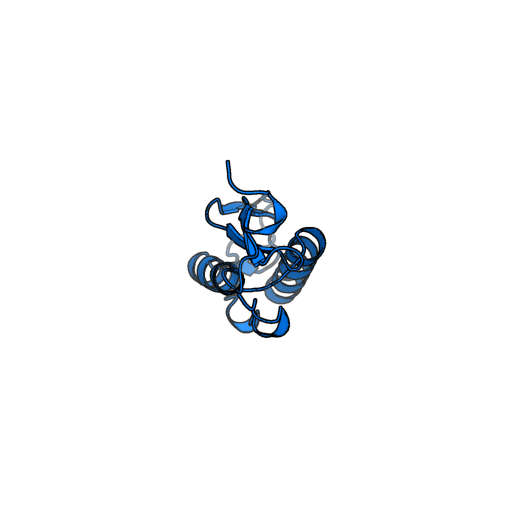9 N N . GLU A 1 92 ? -1.973 1.066 -12.003 1.00 96.75 92 GLU A N 1
ATOM 760 C CA . GLU A 1 92 ? -3.281 0.438 -11.828 1.00 96.75 92 GLU A CA 1
ATOM 761 C C . GLU A 1 92 ? -3.170 -0.820 -10.962 1.00 96.75 92 GLU A C 1
ATOM 763 O O . GLU A 1 92 ? -4.020 -1.064 -10.107 1.00 96.75 92 GLU A O 1
ATOM 768 N N . HIS A 1 93 ? -2.095 -1.591 -11.130 1.00 97.62 93 HIS A N 1
ATOM 769 C CA . HIS A 1 93 ? -1.852 -2.788 -10.335 1.00 97.62 93 HIS A CA 1
ATOM 770 C C . HIS A 1 93 ? -1.349 -2.438 -8.925 1.00 97.62 93 HIS A C 1
ATOM 772 O O . HIS A 1 93 ? -1.848 -3.006 -7.957 1.00 97.62 93 HIS A O 1
ATOM 778 N N . VAL A 1 94 ? -0.449 -1.452 -8.784 1.00 97.69 94 VAL A N 1
ATOM 779 C CA . VAL A 1 94 ? -0.000 -0.931 -7.474 1.00 97.69 94 VAL A CA 1
ATOM 780 C C . VAL A 1 94 ? -1.192 -0.551 -6.599 1.00 97.69 94 VAL A C 1
ATOM 782 O O . VAL A 1 94 ? -1.275 -0.973 -5.449 1.00 97.69 94 VAL A O 1
ATOM 785 N N . VAL A 1 95 ? -2.120 0.246 -7.135 1.00 98.06 95 VAL A N 1
ATOM 786 C CA . VAL A 1 95 ? -3.250 0.775 -6.360 1.00 98.06 95 VAL A CA 1
ATOM 787 C C . VAL A 1 95 ? -4.175 -0.346 -5.889 1.00 98.06 95 VAL A C 1
ATOM 789 O O . VAL A 1 95 ? -4.556 -0.353 -4.719 1.00 98.06 95 VAL A O 1
ATOM 792 N N . ASN A 1 96 ? -4.512 -1.296 -6.767 1.00 98.56 96 ASN A N 1
ATOM 793 C CA . ASN A 1 96 ? -5.384 -2.416 -6.403 1.00 98.56 96 ASN A CA 1
ATOM 794 C C . ASN A 1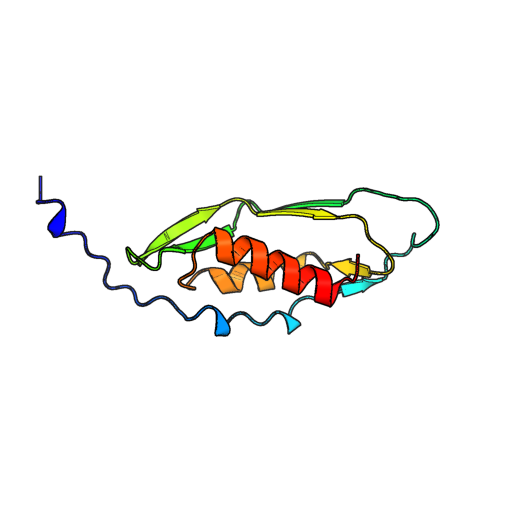 96 ? -4.720 -3.346 -5.388 1.00 98.56 96 ASN A C 1
ATOM 796 O O . ASN A 1 96 ? -5.344 -3.696 -4.392 1.00 98.56 96 ASN A O 1
ATOM 800 N N . ARG A 1 97 ? -3.439 -3.671 -5.575 1.00 98.44 97 ARG A N 1
ATOM 801 C CA . ARG A 1 97 ? -2.724 -4.540 -4.640 1.00 98.44 97 ARG A CA 1
ATOM 802 C C . ARG A 1 97 ? -2.595 -3.926 -3.249 1.00 98.44 97 ARG A C 1
ATOM 804 O O . ARG A 1 97 ? -2.901 -4.586 -2.264 1.00 98.44 97 ARG A O 1
ATOM 811 N N . ILE A 1 98 ? -2.195 -2.652 -3.161 1.00 98.56 98 ILE A N 1
ATOM 812 C CA . ILE A 1 98 ? -2.111 -1.945 -1.873 1.00 98.56 98 ILE A CA 1
ATOM 813 C C . ILE A 1 98 ? -3.477 -1.929 -1.177 1.00 98.56 98 ILE A C 1
ATOM 815 O O . ILE A 1 98 ? -3.548 -2.089 0.040 1.00 98.56 98 ILE A O 1
ATOM 819 N N . LEU A 1 99 ? -4.564 -1.740 -1.932 1.00 98.69 99 LEU A N 1
ATOM 820 C CA . LEU A 1 99 ? -5.918 -1.795 -1.389 1.00 98.69 99 LEU A CA 1
ATOM 821 C C . LEU A 1 99 ? -6.249 -3.188 -0.835 1.00 98.69 99 LEU A C 1
ATOM 823 O O . LEU A 1 99 ? -6.703 -3.276 0.303 1.00 98.69 99 LEU A O 1
ATOM 827 N N . GLU A 1 100 ? -6.017 -4.250 -1.607 1.00 98.69 100 GLU A N 1
ATOM 828 C CA . GLU A 1 100 ? -6.279 -5.636 -1.194 1.00 98.69 100 GLU A CA 1
ATOM 829 C C . GLU A 1 100 ? -5.495 -6.014 0.068 1.00 98.69 100 GLU A C 1
ATOM 831 O O . GLU A 1 100 ? -6.085 -6.504 1.032 1.00 98.69 100 GLU A O 1
ATOM 836 N N . ASP A 1 101 ? -4.198 -5.703 0.105 1.00 98.69 101 ASP A N 1
ATOM 837 C CA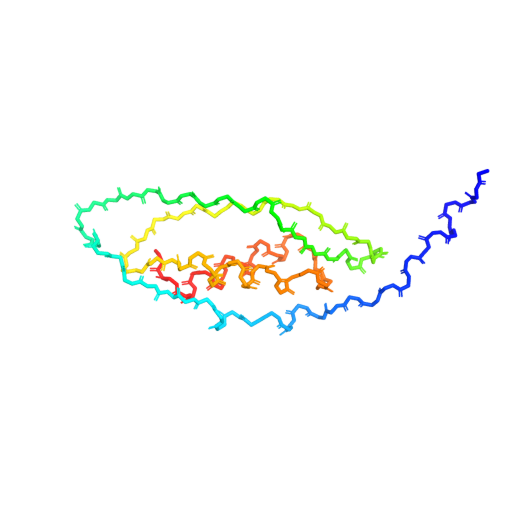 . ASP A 1 101 ? -3.324 -5.985 1.247 1.00 98.69 101 ASP A CA 1
ATOM 838 C C . ASP A 1 101 ? -3.782 -5.239 2.514 1.00 98.69 101 ASP A C 1
ATOM 840 O O . ASP A 1 101 ? -3.857 -5.820 3.601 1.00 98.69 101 ASP A O 1
ATOM 844 N N . LEU A 1 102 ? -4.146 -3.956 2.391 1.00 98.75 102 LEU A N 1
ATOM 845 C CA . LEU A 1 102 ? -4.644 -3.169 3.522 1.00 98.75 102 LEU A CA 1
ATOM 846 C C . LEU A 1 102 ? -6.020 -3.643 3.998 1.00 98.75 102 LEU A C 1
ATOM 848 O O . LEU A 1 102 ? -6.259 -3.687 5.204 1.00 98.75 102 LEU A O 1
ATOM 852 N N . VAL A 1 103 ? -6.925 -4.017 3.090 1.00 98.69 103 VAL A N 1
ATOM 853 C CA . VAL A 1 103 ? -8.235 -4.577 3.459 1.00 98.69 103 VAL A CA 1
ATOM 854 C C . VAL A 1 103 ? -8.056 -5.905 4.189 1.00 98.69 103 VAL A C 1
ATOM 856 O O . VAL A 1 103 ? -8.675 -6.105 5.235 1.00 98.69 103 VAL A O 1
ATOM 859 N N . ALA A 1 104 ? -7.173 -6.777 3.700 1.00 98.62 104 ALA A N 1
ATOM 860 C CA . ALA A 1 104 ? -6.871 -8.048 4.348 1.00 98.62 104 ALA A CA 1
ATOM 861 C C . ALA A 1 104 ? -6.281 -7.853 5.756 1.00 98.62 104 ALA A C 1
ATOM 863 O O . ALA A 1 104 ? -6.693 -8.532 6.697 1.00 98.62 104 ALA A O 1
ATOM 864 N N . ALA A 1 105 ? -5.362 -6.897 5.926 1.00 98.38 105 ALA A N 1
ATOM 865 C CA . ALA A 1 105 ? -4.717 -6.633 7.212 1.00 98.38 105 ALA A CA 1
ATOM 866 C C . ALA A 1 105 ? -5.651 -5.959 8.236 1.00 98.38 105 ALA A C 1
ATOM 868 O O . ALA A 1 105 ? -5.587 -6.258 9.435 1.00 98.38 105 ALA A O 1
ATOM 869 N N . LEU A 1 106 ? -6.500 -5.033 7.780 1.00 98.25 106 LEU A N 1
ATOM 870 C CA . LEU A 1 106 ? -7.248 -4.132 8.663 1.00 98.25 106 LEU A CA 1
ATOM 871 C C . LEU A 1 106 ? -8.719 -4.508 8.834 1.00 98.25 106 LEU A C 1
ATOM 873 O O . LEU A 1 106 ? -9.274 -4.213 9.890 1.00 98.25 106 LEU A O 1
ATOM 877 N N . SER A 1 107 ? -9.332 -5.150 7.832 1.00 97.31 107 SER A N 1
ATOM 878 C CA . SER A 1 107 ? -10.791 -5.347 7.739 1.00 97.31 107 SER A CA 1
ATOM 879 C C . SER A 1 107 ? -11.579 -4.075 8.113 1.00 97.31 107 SER A C 1
ATOM 881 O O . SER A 1 107 ? -12.342 -4.102 9.080 1.00 97.31 107 SER A O 1
ATOM 883 N N . PRO A 1 108 ? -11.312 -2.949 7.422 1.00 93.25 108 PRO A N 1
ATOM 884 C CA . PRO A 1 108 ? -11.848 -1.636 7.770 1.00 93.25 108 PRO A CA 1
ATOM 885 C C . PRO A 1 108 ? -13.341 -1.484 7.451 1.00 93.25 108 PRO A C 1
ATOM 887 O O . PRO A 1 108 ? -13.822 -2.136 6.495 1.00 93.25 108 PRO A O 1
#

pLDDT: mean 93.73, std 10.37, range [55.41, 98.75]

Secondary structure (DSSP, 8-state):
---GGG------PBPGGG--GGG--EEE-TTTTT----EEEEEEEEEEE-TTT-PEEEEEEEEEE--SSEEE-HHHHHHHHHGGGGBB--HHHHHHHHHHHHHHHH--